Protein AF-A0A7H1MZW7-F1 (afdb_monomer_lite)

Organism: NCBI:txid111831

Secondary structure (DSSP, 8-state):
-HHHHHHHHHHS-HHHHHHHHHHHHHHHHHHHHHH--------HHHHHHHHHHHHHHHHHHHGGGGGHHHHHHTT-HHHHHHHHHHHHHHHHHHHHHHHHHHHHHHHSSSGGGGGGGSHHHHHHHHHSPPS-SS----HHHHHTSHHHHHHHHHHHHHHHHHHHHHHHHHHHHHHHHTT-

Foldseek 3Di:
DLLVVLVVLVPDDPVVVVVLLLVLLQQLLVVLVVPVPDAFAAALLLLLLVLLLLLLVLLVLVLVCLCQVVCNVVSNSSVVVVSSSVSSSNSSNVLSSSLQNLCCQQPVGSPLSVLCSPPVSVVVSNPRHGPDPPGPDPPVSVCRPDPNSVVSSVVSNVSSVVSNVVSVVSVVVVVVPVPD

Sequence (180 aa):
MLEELAYRFLEQGYTVRYLTGSGAVVLGGTVAALVWTEVGRLQRAPYFALSALLLLASAVVESVQLAQPQMAAAGLLWAILLIDMLRLLVFGFLYGVVAMARSQDAYGTRGYAVLAFAPVANLILLFRPSKDDAAAGGAWAVALRGRRGVVCGLLATMAAFLAIEVQRRAGTKCGHTCRR

Radius of gyration: 18.61 Å; chains: 1; bounding box: 38×29×62 Å

Structure (mmCIF, N/CA/C/O backbone):
data_AF-A0A7H1MZW7-F1
#
_entry.id   AF-A0A7H1MZW7-F1
#
loop_
_atom_site.group_PDB
_atom_site.id
_atom_site.type_symbol
_atom_site.label_atom_id
_atom_site.label_alt_id
_atom_site.label_comp_id
_atom_site.label_asym_id
_atom_site.label_entity_id
_atom_site.label_seq_id
_atom_site.pdbx_PDB_ins_code
_atom_site.Cartn_x
_atom_site.Cartn_y
_atom_site.Cartn_z
_atom_site.occupancy
_atom_site.B_iso_or_equiv
_atom_site.auth_seq_id
_atom_site.auth_comp_id
_atom_site.auth_asym_id
_atom_site.auth_atom_id
_atom_site.pdbx_PDB_model_num
ATOM 1 N N . MET A 1 1 ? 21.451 -11.984 -16.992 1.00 86.69 1 MET A N 1
ATOM 2 C CA . MET A 1 1 ? 20.419 -12.883 -16.419 1.00 86.69 1 MET A CA 1
ATOM 3 C C . MET A 1 1 ? 19.296 -12.115 -15.725 1.00 86.69 1 MET A C 1
ATOM 5 O O . MET A 1 1 ? 18.152 -12.344 -16.083 1.00 86.69 1 MET A O 1
ATOM 9 N N . LEU A 1 2 ? 19.582 -11.196 -14.788 1.00 92.50 2 LEU A N 1
ATOM 10 C CA . LEU A 1 2 ? 18.537 -10.395 -14.116 1.00 92.50 2 LEU A CA 1
ATOM 11 C C . LEU A 1 2 ? 17.724 -9.520 -15.079 1.00 92.50 2 LEU A C 1
ATOM 13 O O . LEU A 1 2 ? 16.508 -9.443 -14.959 1.00 92.50 2 LEU A O 1
ATOM 17 N N . GLU A 1 3 ? 18.391 -8.916 -16.062 1.00 93.25 3 GLU A N 1
ATOM 18 C CA . GLU A 1 3 ? 17.730 -8.079 -17.066 1.00 93.25 3 GLU A CA 1
ATOM 19 C C . GLU A 1 3 ? 16.705 -8.865 -17.894 1.00 93.25 3 GLU A C 1
ATOM 21 O O . GLU A 1 3 ? 15.569 -8.437 -18.063 1.00 93.25 3 GLU A O 1
ATOM 26 N N . GLU A 1 4 ? 17.058 -10.072 -18.336 1.00 92.81 4 GLU A N 1
ATOM 27 C CA . GLU A 1 4 ? 16.133 -10.924 -19.085 1.00 92.81 4 GLU A CA 1
ATOM 28 C C . GLU A 1 4 ? 14.947 -11.388 -18.230 1.00 92.81 4 GLU A C 1
ATOM 30 O O . GLU A 1 4 ? 13.822 -11.467 -18.717 1.00 92.81 4 GLU A O 1
ATOM 35 N N . LEU A 1 5 ? 15.167 -11.632 -16.935 1.00 92.81 5 LEU A N 1
ATOM 36 C CA . LEU A 1 5 ? 14.077 -11.904 -15.999 1.00 92.81 5 LEU A CA 1
ATOM 37 C C . LEU A 1 5 ? 13.135 -10.699 -15.875 1.00 92.81 5 LEU A C 1
ATOM 39 O O . LEU A 1 5 ? 11.920 -10.887 -15.837 1.00 92.81 5 LEU A O 1
ATOM 43 N N . ALA A 1 6 ? 13.675 -9.477 -15.865 1.00 92.38 6 ALA A N 1
ATOM 44 C CA . ALA A 1 6 ? 12.874 -8.261 -15.845 1.00 92.38 6 ALA A CA 1
ATOM 45 C C . ALA A 1 6 ? 12.024 -8.123 -17.115 1.00 92.38 6 ALA A C 1
ATOM 47 O O . ALA A 1 6 ? 10.822 -7.890 -17.007 1.00 92.38 6 ALA A O 1
ATOM 48 N N . TYR A 1 7 ? 12.596 -8.364 -18.299 1.00 92.12 7 TYR A N 1
ATOM 49 C CA . TYR A 1 7 ? 11.833 -8.386 -19.553 1.00 92.12 7 TYR A CA 1
ATOM 50 C C . TYR A 1 7 ? 10.726 -9.440 -19.537 1.00 92.12 7 TYR A C 1
ATOM 52 O O . TYR A 1 7 ? 9.571 -9.105 -19.787 1.00 92.12 7 TYR A O 1
ATOM 60 N N . ARG A 1 8 ? 11.033 -10.681 -19.139 1.00 93.19 8 ARG A N 1
ATOM 61 C CA . ARG A 1 8 ? 10.022 -11.747 -19.032 1.00 93.19 8 ARG A CA 1
ATOM 62 C C . ARG A 1 8 ? 8.904 -11.380 -18.066 1.00 93.19 8 ARG A C 1
ATOM 64 O O . ARG A 1 8 ? 7.742 -11.634 -18.358 1.00 93.19 8 ARG A O 1
ATOM 71 N N . PHE A 1 9 ? 9.229 -10.766 -16.928 1.00 90.44 9 PHE A N 1
ATOM 72 C CA . PHE A 1 9 ? 8.224 -10.263 -15.993 1.00 90.44 9 PHE A CA 1
ATOM 73 C C . PHE A 1 9 ? 7.394 -9.130 -16.603 1.00 90.44 9 PHE A C 1
ATOM 75 O O . PHE A 1 9 ? 6.193 -9.022 -16.340 1.00 90.44 9 PHE A O 1
ATOM 82 N N . LEU A 1 10 ? 8.000 -8.278 -17.437 1.00 87.56 10 LEU A N 1
ATOM 83 C CA . LEU A 1 10 ? 7.255 -7.225 -18.106 1.00 87.56 10 LEU A CA 1
ATOM 84 C C . LEU A 1 10 ? 6.355 -7.726 -19.247 1.00 87.56 10 LEU A C 1
ATOM 86 O O . LEU A 1 10 ? 5.326 -7.116 -19.536 1.00 87.56 10 LEU A O 1
ATOM 90 N N . GLU A 1 11 ? 6.710 -8.839 -19.868 1.00 91.19 11 GLU A N 1
ATOM 91 C CA . GLU A 1 11 ? 5.899 -9.487 -20.899 1.00 91.19 11 GLU A CA 1
ATOM 92 C C . GLU A 1 11 ? 4.735 -10.297 -20.318 1.00 91.19 11 GLU A C 1
ATOM 94 O O . GLU A 1 11 ? 3.800 -10.651 -21.038 1.00 91.19 11 GLU A O 1
ATOM 99 N N . GLN A 1 12 ? 4.741 -10.566 -19.008 1.00 92.44 12 GLN A N 1
ATOM 100 C CA . GLN A 1 12 ? 3.635 -11.258 -18.360 1.00 92.44 12 GLN A CA 1
ATOM 101 C C . GLN A 1 12 ? 2.316 -10.491 -18.503 1.00 92.44 12 GLN A C 1
ATOM 103 O O . GLN A 1 12 ? 2.238 -9.260 -18.401 1.00 92.44 12 GLN A O 1
ATOM 108 N N . GLY A 1 13 ? 1.241 -11.262 -18.673 1.00 90.25 13 GLY A N 1
ATOM 109 C CA . GLY A 1 13 ? -0.114 -10.733 -18.701 1.00 90.25 13 GLY A CA 1
ATOM 110 C C . GLY A 1 13 ? -0.467 -9.973 -17.420 1.00 90.25 13 GLY A C 1
ATOM 111 O O . GLY A 1 13 ? 0.056 -10.244 -16.335 1.00 90.25 13 GLY A O 1
ATOM 112 N N . TYR A 1 14 ? -1.411 -9.039 -17.551 1.00 88.25 14 TYR A N 1
ATOM 113 C CA . TYR A 1 14 ? -1.885 -8.182 -16.461 1.00 88.25 14 TYR A CA 1
ATOM 114 C C . TYR A 1 14 ? -2.230 -8.970 -15.187 1.00 88.25 14 TYR A C 1
ATOM 116 O O . TYR A 1 14 ? -1.830 -8.577 -14.095 1.00 88.25 14 TYR A O 1
ATOM 124 N N . THR A 1 15 ? -2.898 -10.119 -15.331 1.00 91.62 15 THR A N 1
ATOM 125 C CA . THR A 1 15 ? -3.303 -10.979 -14.211 1.00 91.62 15 THR A CA 1
ATOM 126 C C . THR A 1 15 ? -2.121 -11.446 -13.365 1.00 91.62 15 THR A C 1
ATOM 128 O O . THR A 1 15 ? -2.183 -11.378 -12.142 1.00 91.62 15 THR A O 1
ATOM 131 N N . VAL A 1 16 ? -1.027 -11.892 -13.987 1.00 91.50 16 VAL A N 1
ATOM 132 C CA . VAL A 1 16 ? 0.132 -12.436 -13.259 1.00 91.50 16 VAL A CA 1
ATOM 133 C C . VAL A 1 16 ? 0.873 -11.327 -12.517 1.00 91.50 16 VAL A C 1
ATOM 135 O O . VAL A 1 16 ? 1.238 -11.498 -11.354 1.00 91.50 16 VAL A O 1
ATOM 138 N N . ARG A 1 17 ? 1.025 -10.159 -13.147 1.00 89.75 17 ARG A N 1
ATOM 139 C CA . ARG A 1 17 ? 1.603 -8.972 -12.504 1.00 89.75 17 ARG A CA 1
ATOM 140 C C . ARG A 1 17 ? 0.748 -8.490 -11.338 1.00 89.75 17 ARG A C 1
ATOM 142 O O . ARG A 1 17 ? 1.280 -8.212 -10.268 1.00 89.75 17 ARG A O 1
ATOM 149 N N . TYR A 1 18 ? -0.572 -8.454 -11.518 1.00 90.94 18 TYR A N 1
ATOM 150 C CA . TYR A 1 18 ? -1.511 -8.094 -10.459 1.00 90.94 18 TYR A CA 1
ATOM 151 C C . TYR A 1 18 ? -1.434 -9.063 -9.270 1.00 90.94 18 TYR A C 1
ATOM 153 O O . TYR A 1 18 ? -1.370 -8.621 -8.122 1.00 90.94 18 TYR A O 1
ATOM 161 N N . LEU A 1 19 ? -1.385 -10.374 -9.532 1.00 94.00 19 LEU A N 1
ATOM 162 C CA . LEU A 1 19 ? -1.256 -11.397 -8.491 1.00 94.00 19 LEU A CA 1
ATOM 163 C C . LEU A 1 19 ? 0.092 -11.321 -7.777 1.00 94.00 19 LEU A C 1
ATOM 165 O O . LEU A 1 19 ? 0.124 -11.366 -6.552 1.00 94.00 19 LEU A O 1
ATOM 169 N N . THR A 1 20 ? 1.188 -11.152 -8.520 1.00 93.69 20 THR A N 1
ATOM 170 C CA . THR A 1 20 ? 2.526 -10.979 -7.939 1.00 93.69 20 THR A CA 1
ATOM 171 C C . THR A 1 20 ? 2.564 -9.745 -7.046 1.00 93.69 20 THR A C 1
ATOM 173 O O . THR A 1 20 ? 3.018 -9.819 -5.906 1.00 93.69 20 THR A O 1
ATOM 176 N N . GLY A 1 21 ? 2.022 -8.623 -7.526 1.00 93.12 21 GLY A N 1
ATOM 177 C CA . GLY A 1 21 ? 2.011 -7.386 -6.761 1.00 93.12 21 GLY A CA 1
ATOM 178 C C . GLY A 1 21 ? 1.141 -7.468 -5.506 1.00 93.12 21 GLY A C 1
ATOM 179 O O . GLY A 1 21 ? 1.574 -7.085 -4.421 1.00 93.12 21 GLY A O 1
ATOM 180 N N . SER A 1 22 ? -0.053 -8.051 -5.625 1.00 92.19 22 SER A N 1
ATOM 181 C CA . SER A 1 22 ? -0.935 -8.301 -4.477 1.00 92.19 22 SER A CA 1
ATOM 182 C C . SER A 1 22 ? -0.289 -9.259 -3.473 1.00 92.19 22 SER A C 1
ATOM 184 O O . SER A 1 22 ? -0.346 -9.023 -2.268 1.00 92.19 22 SER A O 1
ATOM 186 N N . GLY A 1 23 ? 0.384 -10.306 -3.960 1.00 95.31 23 GLY A N 1
ATOM 187 C CA . GLY A 1 23 ? 1.138 -11.249 -3.141 1.00 95.31 23 GLY A CA 1
ATOM 188 C C . GLY A 1 23 ? 2.272 -10.577 -2.371 1.00 95.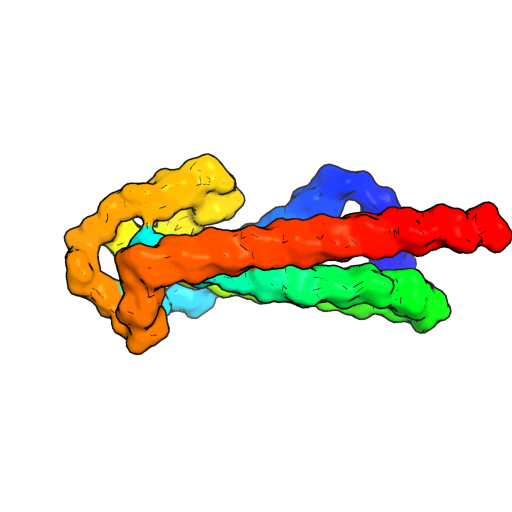31 23 GLY A C 1
ATOM 189 O O . GLY A 1 23 ? 2.416 -10.825 -1.178 1.00 95.31 23 GLY A O 1
ATOM 190 N N . ALA A 1 24 ? 3.021 -9.669 -3.004 1.00 95.88 24 ALA A N 1
ATOM 191 C CA . ALA A 1 24 ? 4.071 -8.894 -2.341 1.00 95.88 24 ALA A CA 1
ATOM 192 C C . ALA A 1 24 ? 3.509 -8.000 -1.221 1.00 95.88 24 ALA A C 1
ATOM 194 O O . ALA A 1 24 ? 4.061 -7.965 -0.123 1.00 95.88 24 ALA A O 1
ATOM 195 N N . VAL A 1 25 ? 2.372 -7.336 -1.451 1.00 96.25 25 VAL A N 1
ATOM 196 C CA . VAL A 1 25 ? 1.698 -6.524 -0.422 1.00 96.25 25 VAL A CA 1
ATOM 197 C C . VAL A 1 25 ? 1.244 -7.385 0.761 1.00 96.25 25 VAL A C 1
ATOM 199 O O . VAL A 1 25 ? 1.490 -7.029 1.915 1.00 96.25 25 VAL A O 1
ATOM 202 N N . VAL A 1 26 ? 0.619 -8.536 0.491 1.00 95.94 26 VAL A N 1
ATOM 203 C CA . VAL A 1 26 ? 0.180 -9.485 1.530 1.00 95.94 26 VAL A CA 1
ATOM 204 C C . VAL A 1 26 ? 1.375 -10.049 2.298 1.00 95.94 26 VAL A C 1
ATOM 206 O O . VAL A 1 26 ? 1.321 -10.160 3.523 1.00 95.94 26 VAL A O 1
ATOM 209 N N . LEU A 1 27 ? 2.476 -10.355 1.610 1.00 97.00 27 LEU A N 1
ATOM 210 C CA . LEU A 1 27 ? 3.707 -10.828 2.235 1.00 97.00 27 LEU A CA 1
ATOM 211 C C . LEU A 1 27 ? 4.306 -9.757 3.151 1.00 97.00 27 LEU A C 1
ATOM 213 O O . LEU A 1 27 ? 4.610 -10.060 4.302 1.00 97.00 27 LEU A O 1
ATOM 217 N N . GLY A 1 28 ? 4.382 -8.501 2.703 1.00 96.56 28 GLY A N 1
ATOM 218 C CA . GLY A 1 28 ? 4.795 -7.378 3.548 1.00 96.56 28 GLY A CA 1
ATOM 219 C C . GLY A 1 28 ? 3.923 -7.255 4.802 1.00 96.56 28 GLY A C 1
ATOM 220 O O . GLY A 1 28 ? 4.436 -7.171 5.918 1.00 96.56 28 GLY A O 1
ATOM 221 N N . GLY A 1 29 ? 2.601 -7.340 4.641 1.00 94.88 29 GLY A N 1
ATOM 222 C CA . GLY A 1 29 ? 1.649 -7.340 5.753 1.00 94.88 29 GLY A CA 1
ATOM 223 C C . GLY A 1 29 ? 1.817 -8.513 6.722 1.00 94.88 29 GLY A C 1
ATOM 224 O O . GLY A 1 29 ? 1.712 -8.343 7.935 1.00 94.88 29 GLY A O 1
ATOM 225 N N . THR A 1 30 ? 2.134 -9.697 6.199 1.00 94.88 30 THR A N 1
ATOM 226 C CA . THR A 1 30 ? 2.418 -10.897 6.999 1.00 94.88 30 THR A CA 1
ATOM 227 C C . THR A 1 30 ? 3.698 -10.717 7.809 1.00 94.88 30 THR A C 1
ATOM 229 O O . THR A 1 30 ? 3.705 -10.980 9.009 1.00 94.88 30 THR A O 1
ATOM 232 N N . VAL A 1 31 ? 4.761 -10.192 7.191 1.00 96.19 31 VAL A N 1
ATOM 233 C CA . VAL A 1 31 ? 6.010 -9.848 7.888 1.00 96.19 31 VAL A CA 1
ATOM 234 C C . VAL A 1 31 ? 5.743 -8.842 9.009 1.00 96.19 31 VAL A C 1
ATOM 236 O O . VAL A 1 31 ? 6.264 -9.009 10.110 1.00 96.19 31 VAL A O 1
ATOM 239 N N . ALA A 1 32 ? 4.877 -7.850 8.780 1.00 94.62 32 ALA A N 1
ATOM 240 C CA . ALA A 1 32 ? 4.465 -6.916 9.826 1.00 94.62 32 ALA A CA 1
ATOM 241 C C . ALA A 1 32 ? 3.818 -7.636 11.013 1.00 94.62 32 ALA A C 1
ATOM 243 O O . ALA A 1 32 ? 4.180 -7.369 12.153 1.00 94.62 32 ALA A O 1
ATOM 244 N N . ALA A 1 33 ? 2.914 -8.581 10.756 1.00 91.81 33 ALA A N 1
ATOM 245 C CA . ALA A 1 33 ? 2.265 -9.371 11.801 1.00 91.81 33 ALA A CA 1
ATOM 246 C C . ALA A 1 33 ? 3.243 -10.223 12.627 1.00 91.81 33 ALA A C 1
ATOM 248 O O . ALA A 1 33 ? 3.020 -10.412 13.822 1.00 91.81 33 ALA A O 1
ATOM 249 N N . LEU A 1 34 ? 4.317 -10.719 12.007 1.00 93.00 34 LEU A N 1
ATOM 250 C CA . LEU A 1 34 ? 5.321 -11.550 12.674 1.00 93.00 34 LEU A CA 1
ATOM 251 C C . LEU A 1 34 ? 6.326 -10.727 13.489 1.00 93.00 34 LEU A C 1
ATOM 253 O O . LEU A 1 34 ? 6.700 -11.130 14.586 1.00 93.00 34 LEU A O 1
ATOM 257 N N . VAL A 1 35 ? 6.772 -9.589 12.955 1.00 94.88 35 VAL A N 1
ATOM 258 C CA . VAL A 1 35 ? 7.858 -8.792 13.548 1.00 94.88 35 VAL A CA 1
ATOM 259 C C . VAL A 1 35 ? 7.326 -7.711 14.491 1.00 94.88 35 VAL A C 1
ATOM 261 O O . VAL A 1 35 ? 7.971 -7.380 15.483 1.00 94.88 35 VAL A O 1
ATOM 264 N N . TRP A 1 36 ? 6.146 -7.152 14.213 1.00 89.62 36 TRP A N 1
ATOM 265 C CA . TRP A 1 36 ? 5.624 -5.996 14.938 1.00 89.62 36 TRP A CA 1
ATOM 266 C C . TRP A 1 36 ? 4.662 -6.407 16.056 1.00 89.62 36 TRP A C 1
ATOM 268 O O . TRP A 1 36 ? 3.436 -6.409 15.916 1.00 89.62 36 TRP A O 1
ATOM 278 N N . THR A 1 37 ? 5.234 -6.751 17.208 1.00 82.12 37 THR A N 1
ATOM 279 C CA . THR A 1 37 ? 4.487 -7.240 18.373 1.00 82.12 37 THR A CA 1
ATOM 280 C C . THR A 1 37 ? 3.973 -6.136 19.297 1.00 82.12 37 THR A C 1
ATOM 282 O O . THR A 1 37 ? 3.165 -6.431 20.177 1.00 82.12 37 THR A O 1
ATOM 285 N N . GLU A 1 38 ? 4.338 -4.873 19.095 1.00 81.19 38 GLU A N 1
ATOM 286 C CA . GLU A 1 38 ? 3.815 -3.739 19.864 1.00 81.19 38 GLU A CA 1
ATOM 287 C C . GLU A 1 38 ? 2.896 -2.881 19.006 1.00 81.19 38 GLU A C 1
ATOM 289 O O . GLU A 1 38 ? 3.306 -1.985 18.269 1.00 81.19 38 GLU A O 1
ATOM 294 N N . VAL A 1 39 ? 1.608 -3.187 19.079 1.00 78.19 39 VAL A N 1
ATOM 295 C CA . VAL A 1 39 ? 0.601 -2.534 18.254 1.00 78.19 39 VAL A CA 1
ATOM 296 C C . VAL A 1 39 ? -0.237 -1.614 19.129 1.00 78.19 39 VAL A C 1
ATOM 298 O O . VAL A 1 39 ? -0.973 -2.075 20.005 1.00 78.19 39 VAL A O 1
ATOM 301 N N . GLY A 1 40 ? -0.116 -0.310 18.872 1.00 82.56 40 GLY A N 1
ATOM 302 C CA . GLY A 1 40 ? -0.958 0.719 19.478 1.00 82.56 40 GLY A CA 1
ATOM 303 C C . GLY A 1 40 ? -2.418 0.628 19.023 1.00 82.56 40 GLY A C 1
ATOM 304 O O . GLY A 1 40 ? -2.796 -0.239 18.238 1.00 82.56 40 GLY A O 1
ATOM 305 N N . ARG A 1 41 ? -3.263 1.540 19.504 1.00 88.50 41 ARG A N 1
ATOM 306 C CA . ARG A 1 41 ? -4.686 1.586 19.136 1.00 88.50 41 ARG A CA 1
ATOM 307 C C . ARG A 1 41 ? -4.941 2.757 18.205 1.00 88.50 41 ARG A C 1
ATOM 309 O O . ARG A 1 41 ? -4.570 3.888 18.515 1.00 88.50 41 ARG A O 1
ATOM 316 N N . LEU A 1 42 ? -5.581 2.489 17.070 1.00 89.06 42 LEU A N 1
ATOM 317 C CA . LEU A 1 42 ? -5.834 3.505 16.056 1.00 89.06 42 LEU A CA 1
ATOM 318 C C . LEU A 1 42 ? -7.325 3.671 15.778 1.00 89.06 42 LEU A C 1
ATOM 320 O O . LEU A 1 42 ? -7.987 2.751 15.304 1.00 89.06 42 LEU A O 1
ATOM 324 N N . GLN A 1 43 ? -7.829 4.883 16.013 1.00 90.06 43 GLN A N 1
ATOM 325 C CA . GLN A 1 43 ? -9.214 5.239 15.714 1.00 90.06 43 GLN A CA 1
ATOM 326 C C . GLN A 1 43 ? -9.481 5.263 14.205 1.00 90.06 43 GLN A C 1
ATOM 328 O O . GLN A 1 43 ? -8.581 5.383 13.373 1.00 90.06 43 GLN A O 1
ATOM 333 N N . ARG A 1 44 ? -10.764 5.244 13.847 1.00 91.81 44 ARG A N 1
ATOM 334 C CA . ARG A 1 44 ? -11.242 5.228 12.460 1.00 91.81 44 ARG A CA 1
ATOM 335 C C . ARG A 1 44 ? -10.689 6.355 11.575 1.00 91.81 44 ARG A C 1
ATOM 337 O O . ARG A 1 44 ? -10.233 6.090 10.467 1.00 91.81 44 ARG A O 1
ATOM 344 N N . ALA A 1 45 ? -10.754 7.605 12.036 1.00 91.31 45 ALA A N 1
ATOM 345 C CA . ALA A 1 45 ? -10.310 8.762 11.253 1.00 91.31 45 ALA A CA 1
ATOM 346 C C . ALA A 1 45 ? -8.794 8.754 10.955 1.00 91.31 45 ALA A C 1
ATOM 348 O O . ALA A 1 45 ? -8.437 8.860 9.780 1.00 91.31 45 ALA A O 1
ATOM 349 N N . PRO A 1 46 ? -7.896 8.568 11.947 1.00 91.81 46 PRO A N 1
ATOM 350 C CA . PRO A 1 46 ? -6.467 8.469 11.667 1.00 91.81 46 PRO A CA 1
ATOM 351 C C . PRO A 1 46 ? -6.104 7.199 10.885 1.00 91.81 46 PRO A C 1
ATOM 353 O O . PRO A 1 46 ? -5.197 7.251 10.060 1.00 91.81 46 PRO A O 1
ATOM 356 N N . TYR A 1 47 ? -6.836 6.091 11.060 1.00 93.56 47 TYR A N 1
ATOM 357 C CA . TYR A 1 47 ? -6.677 4.889 10.232 1.00 93.56 47 TYR A CA 1
ATOM 358 C C . TYR A 1 47 ? -6.931 5.166 8.745 1.00 93.56 47 TYR A C 1
ATOM 360 O O . TYR A 1 47 ? -6.103 4.821 7.899 1.00 93.56 47 TYR A O 1
ATOM 368 N N . PHE A 1 48 ? -8.042 5.833 8.424 1.00 94.88 48 PHE A N 1
ATOM 369 C CA . PHE A 1 48 ? -8.358 6.221 7.050 1.00 94.88 48 PHE A CA 1
ATOM 370 C C . PHE A 1 48 ? -7.311 7.177 6.469 1.00 94.88 48 PHE A C 1
ATOM 372 O O . PHE A 1 48 ? -6.819 6.948 5.366 1.00 94.88 48 PHE A O 1
ATOM 379 N N . ALA A 1 49 ? -6.933 8.209 7.229 1.00 94.38 49 ALA A N 1
ATOM 380 C CA . ALA A 1 49 ? -5.941 9.190 6.802 1.00 94.38 49 ALA A CA 1
ATOM 381 C C . ALA A 1 49 ? -4.583 8.542 6.497 1.00 94.38 49 ALA A C 1
ATOM 383 O O . ALA A 1 49 ? -4.026 8.771 5.429 1.00 94.38 49 ALA A O 1
ATOM 384 N N . LEU A 1 50 ? -4.072 7.693 7.395 1.00 93.94 50 LEU A N 1
ATOM 385 C CA . LEU A 1 50 ? -2.802 6.998 7.182 1.00 93.94 50 LEU A CA 1
ATOM 386 C C . LEU A 1 50 ? -2.860 6.033 6.001 1.00 93.94 50 LEU A C 1
ATOM 388 O O . LEU A 1 50 ? -1.934 6.008 5.201 1.00 93.94 50 LEU A O 1
ATOM 392 N N . SER A 1 51 ? -3.949 5.277 5.857 1.00 94.88 51 SER A N 1
ATOM 393 C CA . SER A 1 51 ? -4.125 4.369 4.717 1.00 94.88 51 SER A CA 1
ATOM 394 C C . SER A 1 51 ? -4.085 5.130 3.387 1.00 94.88 51 SER A C 1
ATOM 396 O O . SER A 1 51 ? -3.419 4.706 2.446 1.00 94.88 51 SER A O 1
ATOM 398 N N . ALA A 1 52 ? -4.740 6.292 3.325 1.00 95.62 52 ALA A N 1
ATOM 399 C CA . ALA A 1 52 ? -4.732 7.154 2.148 1.00 95.62 52 ALA A CA 1
ATOM 400 C C . ALA A 1 52 ? -3.363 7.807 1.891 1.00 95.62 52 ALA A C 1
ATOM 402 O O . ALA A 1 52 ? -2.943 7.923 0.742 1.00 95.62 52 ALA A O 1
ATOM 403 N N . LEU A 1 53 ? -2.643 8.208 2.943 1.00 96.06 53 LEU A N 1
ATOM 404 C CA . LEU A 1 53 ? -1.282 8.737 2.823 1.00 96.06 53 LEU A CA 1
ATOM 405 C C . LEU A 1 53 ? -0.292 7.667 2.350 1.00 96.06 53 LEU A C 1
ATOM 407 O O . LEU A 1 53 ? 0.560 7.966 1.520 1.00 96.06 53 LEU A O 1
ATOM 411 N N . LEU A 1 54 ? -0.423 6.425 2.823 1.00 96.62 54 LEU A N 1
ATOM 412 C CA . LEU A 1 54 ? 0.371 5.294 2.336 1.00 96.62 54 LEU A CA 1
ATOM 413 C C . LEU A 1 54 ? 0.084 5.013 0.858 1.00 96.62 54 LEU A C 1
ATOM 415 O O . LEU A 1 54 ? 1.020 4.802 0.092 1.00 96.62 54 LEU A O 1
ATOM 419 N N . LEU A 1 55 ? -1.185 5.071 0.439 1.00 95.44 55 LEU A N 1
ATOM 420 C CA . LEU A 1 55 ? -1.561 4.951 -0.971 1.00 95.44 55 LEU A CA 1
ATOM 421 C C . LEU A 1 55 ? -0.926 6.063 -1.819 1.00 95.44 55 LEU A C 1
ATOM 423 O O . LEU A 1 55 ? -0.331 5.778 -2.856 1.00 95.44 55 LEU A O 1
ATOM 427 N N . LEU A 1 56 ? -1.011 7.317 -1.366 1.00 96.62 56 LEU A N 1
ATOM 428 C CA . LEU A 1 56 ? -0.401 8.458 -2.048 1.00 96.62 56 LEU A CA 1
ATOM 429 C C . LEU A 1 56 ? 1.118 8.307 -2.154 1.00 96.62 56 LEU A C 1
ATOM 431 O O . LEU A 1 56 ? 1.677 8.469 -3.234 1.00 96.62 56 LEU A O 1
ATOM 435 N N . ALA A 1 57 ? 1.788 7.974 -1.054 1.00 97.00 57 ALA A N 1
ATOM 436 C CA . ALA A 1 57 ? 3.229 7.770 -1.042 1.00 97.00 57 ALA A CA 1
ATOM 437 C C . ALA A 1 57 ? 3.640 6.613 -1.971 1.00 97.00 57 ALA A C 1
ATOM 439 O O . ALA A 1 57 ? 4.600 6.754 -2.725 1.00 97.00 57 ALA A O 1
ATOM 440 N N . SER A 1 58 ? 2.878 5.516 -1.997 1.00 96.31 58 SER A N 1
ATOM 441 C CA . SER A 1 58 ? 3.106 4.408 -2.930 1.00 96.31 58 SER A CA 1
ATOM 442 C C . SER A 1 58 ? 2.956 4.839 -4.393 1.00 96.31 58 SER A C 1
ATOM 444 O O . SER A 1 58 ? 3.798 4.483 -5.219 1.00 96.31 58 SER A O 1
ATOM 446 N N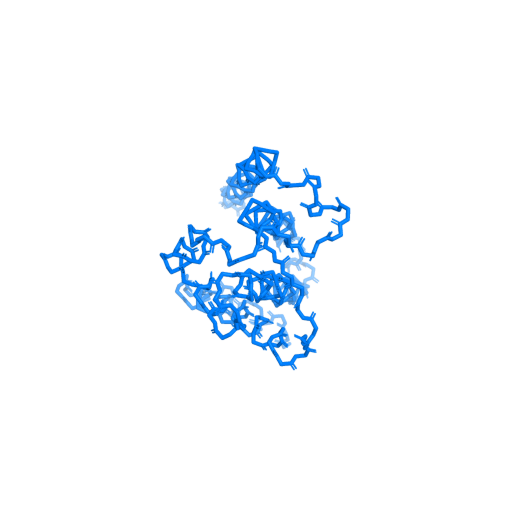 . ALA A 1 59 ? 1.947 5.657 -4.712 1.00 95.19 59 ALA A N 1
ATOM 447 C CA . ALA A 1 59 ? 1.755 6.215 -6.051 1.00 95.19 59 ALA A CA 1
ATOM 448 C C . ALA A 1 59 ? 2.897 7.166 -6.454 1.00 95.19 59 ALA A C 1
ATOM 450 O O . ALA A 1 59 ? 3.325 7.173 -7.606 1.00 95.19 59 ALA A O 1
ATOM 451 N N . VAL A 1 60 ? 3.438 7.947 -5.513 1.00 95.44 60 VAL A N 1
ATOM 452 C CA . VAL A 1 60 ? 4.615 8.793 -5.768 1.00 95.44 60 VAL A CA 1
ATOM 453 C C . VAL A 1 60 ? 5.837 7.933 -6.084 1.00 95.44 60 VAL A C 1
ATOM 455 O O . VAL A 1 60 ? 6.517 8.204 -7.069 1.00 95.44 60 VAL A O 1
ATOM 458 N N . VAL A 1 61 ? 6.101 6.870 -5.321 1.00 95.25 61 VAL A N 1
ATOM 459 C CA . VAL A 1 61 ? 7.218 5.953 -5.617 1.00 95.25 61 VAL A CA 1
ATOM 460 C C . VAL A 1 61 ? 7.007 5.234 -6.956 1.00 95.25 61 VAL A C 1
ATOM 462 O O . VAL A 1 61 ? 7.965 5.029 -7.696 1.00 95.25 61 VAL A O 1
ATOM 465 N N . GLU A 1 62 ? 5.761 4.935 -7.332 1.00 92.88 62 GLU A N 1
ATOM 466 C CA . GLU A 1 62 ? 5.430 4.366 -8.648 1.00 92.88 62 GLU A CA 1
ATOM 467 C C . GLU A 1 62 ? 5.852 5.257 -9.819 1.00 92.88 62 GLU A C 1
ATOM 469 O O . GLU A 1 62 ? 6.103 4.756 -10.911 1.00 92.88 62 GLU A O 1
ATOM 474 N N . SER A 1 63 ? 6.011 6.568 -9.608 1.00 91.69 63 SER A N 1
ATOM 475 C CA . SER A 1 63 ? 6.467 7.477 -10.666 1.00 91.69 63 SER A CA 1
ATOM 476 C C . SER A 1 63 ? 7.858 7.128 -11.208 1.00 91.69 63 SER A C 1
ATOM 478 O O . SER A 1 63 ? 8.163 7.488 -12.343 1.00 91.69 63 SER A O 1
ATOM 480 N N . VAL A 1 64 ? 8.666 6.356 -10.466 1.00 91.44 64 VAL A N 1
ATOM 481 C CA . VAL A 1 64 ? 9.941 5.796 -10.949 1.00 91.44 64 VAL A CA 1
ATOM 482 C C . VAL A 1 64 ? 9.743 4.957 -12.219 1.00 91.44 64 VAL A C 1
ATOM 484 O O . VAL A 1 64 ? 10.630 4.914 -13.069 1.00 91.44 64 VAL A O 1
ATOM 487 N N . GLN A 1 65 ? 8.560 4.367 -12.417 1.00 89.62 65 GLN A N 1
ATOM 488 C CA . GLN A 1 65 ? 8.226 3.610 -13.626 1.00 89.62 65 GLN A CA 1
ATOM 489 C C . GLN A 1 65 ? 8.238 4.474 -14.898 1.00 89.62 65 GLN A C 1
ATOM 491 O O . GLN A 1 65 ? 8.394 3.950 -15.997 1.00 89.62 65 GLN A O 1
ATOM 496 N N . LEU A 1 66 ? 8.145 5.804 -14.786 1.00 91.06 66 LEU A N 1
ATOM 497 C CA . LEU A 1 66 ? 8.284 6.704 -15.936 1.00 91.06 66 LEU A CA 1
ATOM 498 C C . LEU A 1 66 ? 9.700 6.685 -16.537 1.00 91.06 66 LEU A C 1
ATOM 500 O O . LEU A 1 66 ? 9.863 7.056 -17.696 1.00 91.06 66 LEU A O 1
ATOM 504 N N . ALA A 1 67 ? 10.703 6.227 -15.779 1.00 91.69 67 ALA A N 1
ATOM 505 C CA . ALA A 1 67 ? 12.077 6.055 -16.247 1.00 91.69 67 ALA A CA 1
ATOM 506 C C . ALA A 1 67 ? 12.327 4.698 -16.941 1.00 91.69 67 ALA A C 1
ATOM 508 O O . ALA A 1 67 ? 13.466 4.398 -17.305 1.00 91.69 67 ALA A O 1
ATOM 509 N N . GLN A 1 68 ? 11.294 3.858 -17.116 1.00 90.56 68 GLN A N 1
ATOM 510 C CA . GLN A 1 68 ? 11.420 2.531 -17.734 1.00 90.56 68 GLN A CA 1
ATOM 511 C C . GLN A 1 68 ? 12.116 2.541 -19.103 1.00 90.56 68 GLN A C 1
ATOM 513 O O . GLN A 1 68 ? 13.051 1.758 -19.263 1.00 90.56 68 GLN A O 1
ATOM 518 N N . PRO A 1 69 ? 11.746 3.399 -20.078 1.00 90.56 69 PRO A N 1
ATOM 519 C CA . PRO A 1 69 ? 12.397 3.398 -21.390 1.00 90.56 69 PRO A CA 1
ATOM 520 C C . PRO A 1 69 ? 13.900 3.693 -21.311 1.00 90.56 69 PRO A C 1
ATOM 522 O O . PRO A 1 69 ? 14.701 3.049 -21.985 1.00 90.56 69 PRO A O 1
ATOM 525 N N . GLN A 1 70 ? 14.290 4.645 -20.461 1.00 92.25 70 GLN A N 1
ATOM 526 C CA . GLN A 1 70 ? 15.681 5.050 -20.278 1.00 92.25 70 GLN A CA 1
ATOM 527 C C . GLN A 1 70 ? 16.486 3.953 -19.574 1.00 92.25 70 GLN A C 1
ATOM 529 O O . GLN A 1 70 ? 17.609 3.661 -19.977 1.00 92.25 70 GLN A O 1
ATOM 534 N N . MET A 1 71 ? 15.911 3.309 -18.554 1.00 92.19 71 MET A N 1
ATOM 535 C CA . MET A 1 71 ? 16.578 2.217 -17.838 1.00 92.19 71 MET A CA 1
ATOM 536 C C . MET A 1 71 ? 16.669 0.942 -18.675 1.00 92.19 71 MET A C 1
ATOM 538 O O . MET A 1 71 ? 17.681 0.254 -18.600 1.00 92.19 71 MET A O 1
ATOM 542 N N . ALA A 1 72 ? 15.671 0.659 -19.516 1.00 92.50 72 ALA A N 1
ATOM 543 C CA . ALA A 1 72 ? 15.730 -0.427 -20.490 1.00 92.50 72 ALA A CA 1
ATOM 544 C C . ALA A 1 72 ? 16.880 -0.219 -21.489 1.00 92.50 72 ALA A C 1
ATOM 546 O O . ALA A 1 72 ? 17.654 -1.140 -21.736 1.00 92.50 72 ALA A O 1
ATOM 547 N N . ALA A 1 73 ? 17.051 1.007 -22.002 1.00 93.31 73 ALA A N 1
ATOM 548 C CA . ALA A 1 73 ? 18.166 1.349 -22.888 1.00 93.31 73 ALA A CA 1
ATOM 549 C C . ALA A 1 73 ? 19.538 1.235 -22.196 1.00 93.31 73 ALA A C 1
ATOM 551 O O . ALA A 1 73 ? 20.531 0.910 -22.842 1.00 93.31 73 ALA A O 1
ATOM 552 N N . ALA A 1 74 ? 19.592 1.473 -20.884 1.00 94.19 74 ALA A N 1
ATOM 553 C CA . ALA A 1 74 ? 20.800 1.336 -20.075 1.00 94.19 74 ALA A CA 1
ATOM 554 C C . ALA A 1 74 ? 21.070 -0.103 -19.581 1.00 94.19 74 ALA A C 1
ATOM 556 O O . ALA A 1 74 ? 22.084 -0.328 -18.922 1.00 94.19 74 ALA A O 1
ATOM 557 N N . GLY A 1 75 ? 20.184 -1.072 -19.854 1.00 94.19 75 GLY A N 1
ATOM 558 C CA . GLY A 1 75 ? 20.300 -2.443 -19.337 1.00 94.19 75 GLY A CA 1
ATOM 559 C C . GLY A 1 75 ? 20.105 -2.557 -17.816 1.00 94.19 75 GLY A C 1
ATOM 560 O O . GLY A 1 75 ? 20.699 -3.424 -17.171 1.00 94.19 75 GLY A O 1
ATOM 561 N N . LEU A 1 76 ? 19.329 -1.639 -17.232 1.00 95.69 76 LEU A N 1
ATOM 562 C CA . LEU A 1 76 ? 19.057 -1.512 -15.795 1.00 95.69 76 LEU A CA 1
ATOM 563 C C . LEU A 1 76 ? 17.570 -1.705 -15.462 1.00 95.69 76 LEU A C 1
ATOM 565 O O . LEU A 1 76 ? 17.096 -1.257 -14.414 1.00 95.69 76 LEU A O 1
ATOM 569 N N . LEU A 1 77 ? 16.805 -2.371 -16.325 1.00 94.00 77 LEU A N 1
ATOM 570 C CA . LEU A 1 77 ? 15.380 -2.612 -16.109 1.00 94.00 77 LEU A CA 1
ATOM 571 C C . LEU A 1 77 ? 15.118 -3.432 -14.838 1.00 94.00 77 LEU A C 1
ATOM 573 O O . LEU A 1 77 ? 14.143 -3.190 -14.121 1.00 94.00 77 LEU A O 1
ATOM 577 N N . TRP A 1 78 ? 16.021 -4.361 -14.514 1.00 95.00 78 TRP A N 1
ATOM 578 C CA . TRP A 1 78 ? 15.963 -5.138 -13.273 1.00 95.00 78 TRP A CA 1
ATOM 579 C C . TRP A 1 78 ? 15.951 -4.262 -12.009 1.00 95.00 78 TRP A C 1
ATOM 581 O O . TRP A 1 78 ? 15.321 -4.637 -11.019 1.00 95.00 78 TRP A O 1
ATOM 591 N N . ALA A 1 79 ? 16.602 -3.093 -12.032 1.00 95.12 79 ALA A N 1
ATOM 592 C CA . ALA A 1 79 ? 16.659 -2.192 -10.883 1.00 95.12 79 ALA A CA 1
ATOM 593 C C . ALA A 1 79 ? 15.296 -1.534 -10.626 1.00 95.12 79 ALA A C 1
ATOM 595 O O . ALA A 1 79 ? 14.862 -1.445 -9.479 1.00 95.12 79 ALA A O 1
ATOM 596 N N . ILE A 1 80 ? 14.580 -1.148 -11.688 1.00 93.69 80 ILE A N 1
ATOM 597 C CA . ILE A 1 80 ? 13.202 -0.649 -11.578 1.00 93.69 80 ILE A CA 1
ATOM 598 C C . ILE A 1 80 ? 12.285 -1.734 -11.013 1.00 93.69 80 ILE A C 1
ATOM 600 O O . ILE A 1 80 ? 11.496 -1.456 -10.111 1.00 93.69 80 ILE A O 1
ATOM 604 N N . LEU A 1 81 ? 12.397 -2.969 -11.513 1.00 93.88 81 LEU A N 1
ATOM 605 C CA . LEU A 1 81 ? 11.604 -4.087 -11.003 1.00 93.88 81 LEU A CA 1
ATOM 606 C C . LEU A 1 81 ? 11.873 -4.327 -9.511 1.00 93.88 81 LEU A C 1
ATOM 608 O O . LEU A 1 81 ? 10.937 -4.517 -8.737 1.00 93.88 81 LEU A O 1
ATOM 612 N N . LEU A 1 82 ? 13.139 -4.277 -9.093 1.00 94.88 82 LEU A N 1
ATOM 613 C CA . LEU A 1 82 ? 13.510 -4.418 -7.690 1.00 94.88 82 LEU A CA 1
ATOM 614 C C . LEU A 1 82 ? 12.909 -3.300 -6.828 1.00 94.88 82 LEU A C 1
ATOM 616 O O . LEU A 1 82 ? 12.340 -3.589 -5.777 1.00 94.88 82 LEU A O 1
ATOM 620 N N . ILE A 1 83 ? 12.989 -2.042 -7.276 1.00 95.06 83 ILE A N 1
ATOM 621 C CA . ILE A 1 83 ? 12.375 -0.897 -6.585 1.00 95.06 83 ILE A CA 1
ATOM 622 C C . ILE A 1 83 ? 10.864 -1.097 -6.450 1.00 95.06 83 ILE A C 1
ATOM 624 O O . ILE A 1 83 ? 10.309 -0.840 -5.382 1.00 95.06 83 ILE A O 1
ATOM 628 N N . ASP A 1 84 ? 10.199 -1.590 -7.493 1.00 94.25 84 ASP A N 1
ATOM 629 C CA . ASP A 1 84 ? 8.761 -1.846 -7.469 1.00 94.25 84 ASP A CA 1
ATOM 630 C C . ASP A 1 84 ? 8.378 -2.936 -6.462 1.00 94.25 84 ASP A C 1
ATOM 632 O O . ASP A 1 84 ? 7.467 -2.753 -5.654 1.00 94.25 84 ASP A O 1
ATOM 636 N N . MET A 1 85 ? 9.117 -4.047 -6.448 1.00 95.38 85 MET A N 1
ATOM 637 C CA . MET A 1 85 ? 8.888 -5.126 -5.485 1.00 95.38 85 MET A CA 1
ATOM 638 C C . MET A 1 85 ? 9.153 -4.664 -4.049 1.00 95.38 85 MET A C 1
ATOM 640 O O . MET A 1 85 ? 8.355 -4.940 -3.152 1.00 95.38 85 MET A O 1
ATOM 644 N N . LEU A 1 86 ? 10.233 -3.909 -3.825 1.00 96.75 86 LEU A N 1
ATOM 645 C CA . LEU A 1 86 ? 10.544 -3.328 -2.518 1.00 96.75 86 LEU A CA 1
ATOM 646 C C . LEU A 1 86 ? 9.463 -2.348 -2.065 1.00 96.75 86 LEU A C 1
ATOM 648 O O . LEU A 1 86 ? 9.035 -2.409 -0.915 1.00 96.75 86 LEU A O 1
ATOM 652 N N . ARG A 1 87 ? 8.975 -1.488 -2.965 1.00 96.62 87 ARG A N 1
ATOM 653 C CA . ARG A 1 87 ? 7.849 -0.586 -2.704 1.00 96.62 87 ARG A CA 1
ATOM 654 C C . ARG A 1 87 ? 6.646 -1.379 -2.199 1.00 96.62 87 ARG A C 1
ATOM 656 O O . ARG A 1 87 ? 6.132 -1.078 -1.125 1.00 96.62 87 ARG A O 1
ATOM 663 N N . LEU A 1 88 ? 6.217 -2.407 -2.927 1.00 96.44 88 LEU A N 1
ATOM 664 C CA . LEU A 1 88 ? 5.044 -3.206 -2.560 1.00 96.44 88 LEU A CA 1
ATOM 665 C C . LEU A 1 88 ? 5.209 -3.897 -1.199 1.00 96.44 88 LEU A C 1
ATOM 667 O O . LEU A 1 88 ? 4.280 -3.877 -0.392 1.00 96.44 88 LEU A O 1
ATOM 671 N N . LEU A 1 89 ? 6.397 -4.434 -0.910 1.00 97.25 89 LEU A N 1
ATOM 672 C CA . LEU A 1 89 ? 6.713 -5.043 0.385 1.00 97.25 89 LEU A CA 1
ATOM 673 C C . LEU A 1 89 ? 6.674 -4.025 1.528 1.00 97.25 89 LEU A C 1
ATOM 675 O O . LEU A 1 89 ? 6.027 -4.268 2.546 1.00 97.25 89 LEU A O 1
ATOM 679 N N . VAL A 1 90 ? 7.334 -2.876 1.361 1.00 97.69 90 VAL A N 1
ATOM 680 C CA . VAL A 1 90 ? 7.412 -1.824 2.385 1.00 97.69 90 VAL A CA 1
ATOM 681 C C . VAL A 1 90 ? 6.032 -1.233 2.659 1.00 97.69 90 VAL A C 1
ATOM 683 O O . VAL A 1 90 ? 5.622 -1.133 3.815 1.00 97.69 90 VAL A O 1
ATOM 686 N N . PHE A 1 91 ? 5.274 -0.879 1.620 1.00 97.50 91 PHE A N 1
ATOM 687 C CA . PHE A 1 91 ? 3.932 -0.328 1.804 1.00 97.50 91 PHE A CA 1
ATOM 688 C C . PHE A 1 91 ? 2.945 -1.375 2.323 1.00 97.50 91 PHE A C 1
ATOM 690 O O . PHE A 1 91 ? 2.114 -1.037 3.164 1.00 97.50 91 PHE A O 1
ATOM 697 N N . GLY A 1 92 ? 3.068 -2.642 1.915 1.00 97.00 92 GLY A N 1
ATOM 698 C CA . GLY A 1 92 ? 2.301 -3.746 2.492 1.00 97.00 92 GLY A CA 1
ATOM 699 C C . GLY A 1 92 ? 2.592 -3.951 3.978 1.00 97.00 92 GLY A C 1
ATOM 700 O O . GLY A 1 92 ? 1.664 -4.105 4.771 1.00 97.00 92 GLY A O 1
ATOM 701 N N . PHE A 1 93 ? 3.862 -3.861 4.376 1.00 97.38 93 PHE A N 1
ATOM 702 C CA . PHE A 1 93 ? 4.279 -3.912 5.775 1.00 97.38 93 PHE A CA 1
ATOM 703 C C . PHE A 1 93 ? 3.675 -2.767 6.592 1.00 97.38 93 PHE A C 1
ATOM 705 O O . PHE A 1 93 ? 2.992 -3.008 7.588 1.00 97.38 93 PHE A O 1
ATOM 712 N N . LEU A 1 94 ? 3.858 -1.521 6.146 1.00 96.69 94 LEU A N 1
ATOM 713 C CA . LEU A 1 94 ? 3.332 -0.342 6.841 1.00 96.69 94 LEU A CA 1
ATOM 714 C C . LEU A 1 94 ? 1.804 -0.378 6.932 1.00 96.69 94 LEU A C 1
ATOM 716 O O . LEU A 1 94 ? 1.233 -0.079 7.983 1.00 96.69 94 LEU A O 1
ATOM 720 N N . TYR A 1 95 ? 1.139 -0.794 5.855 1.00 96.38 95 TYR A N 1
ATOM 721 C CA . TYR A 1 95 ? -0.307 -0.967 5.841 1.00 96.38 95 TYR A CA 1
ATOM 722 C C . TYR A 1 95 ? -0.758 -2.058 6.819 1.00 96.38 95 TYR A C 1
ATOM 724 O O . TYR A 1 95 ? -1.720 -1.851 7.557 1.00 96.38 95 TYR A O 1
ATOM 732 N N . GLY A 1 96 ? -0.019 -3.169 6.905 1.00 96.12 96 GLY A N 1
ATOM 733 C CA . GLY A 1 96 ? -0.222 -4.221 7.900 1.00 96.12 96 GLY A CA 1
ATOM 734 C C . GLY A 1 96 ? -0.135 -3.702 9.337 1.00 96.12 96 GLY A C 1
ATOM 735 O O . GLY A 1 96 ? -1.037 -3.962 10.131 1.00 96.12 96 GLY A O 1
ATOM 736 N N . VAL A 1 97 ? 0.884 -2.899 9.671 1.00 95.31 97 VAL A N 1
ATOM 737 C CA . VAL A 1 97 ? 1.014 -2.273 11.004 1.00 95.31 97 VAL A CA 1
ATOM 738 C C . VAL A 1 97 ? -0.201 -1.398 11.329 1.00 95.31 97 VAL A C 1
ATOM 740 O O . VAL A 1 97 ? -0.795 -1.514 12.404 1.00 95.31 97 VAL A O 1
ATOM 743 N N . VAL A 1 98 ? -0.617 -0.553 10.383 1.00 94.69 98 VAL A N 1
ATOM 744 C CA . VAL A 1 98 ? -1.772 0.345 10.536 1.00 94.69 98 VAL A CA 1
ATOM 745 C C . VAL A 1 98 ? -3.082 -0.445 10.681 1.00 94.69 98 VAL A C 1
ATOM 747 O O . VAL A 1 98 ? -3.912 -0.122 11.537 1.00 94.69 98 VAL A O 1
ATOM 750 N N . ALA A 1 99 ? -3.254 -1.517 9.905 1.00 95.44 99 ALA A N 1
ATOM 751 C CA . ALA A 1 99 ? -4.394 -2.427 9.986 1.00 95.44 99 ALA A CA 1
ATOM 752 C C . ALA A 1 99 ? -4.453 -3.176 11.322 1.00 95.44 99 ALA A C 1
ATOM 754 O O . ALA A 1 99 ? -5.526 -3.282 11.916 1.00 95.44 99 ALA A O 1
ATOM 755 N N . MET A 1 100 ? -3.314 -3.641 11.841 1.00 95.31 100 MET A N 1
ATOM 756 C CA . MET A 1 100 ? -3.240 -4.259 13.165 1.00 95.31 100 MET A CA 1
ATOM 757 C C . MET A 1 100 ? -3.615 -3.278 14.270 1.00 95.31 100 MET A C 1
ATOM 759 O O . MET A 1 100 ? -4.380 -3.646 15.162 1.00 95.31 100 MET A O 1
ATOM 763 N N . ALA A 1 101 ? -3.147 -2.029 14.198 1.00 92.75 101 ALA A N 1
ATOM 764 C CA . ALA A 1 101 ? -3.483 -1.003 15.186 1.00 92.75 101 ALA A CA 1
ATOM 765 C C . ALA A 1 101 ? -4.975 -0.683 15.211 1.00 92.75 101 ALA A C 1
ATOM 767 O O . ALA A 1 101 ? -5.582 -0.501 16.272 1.00 92.75 101 ALA A O 1
ATOM 768 N N . ARG A 1 102 ? -5.594 -0.685 14.032 1.00 93.25 102 ARG A N 1
ATOM 769 C CA . ARG A 1 102 ? -7.035 -0.528 13.906 1.00 93.25 102 ARG A CA 1
ATOM 770 C C . ARG A 1 102 ? -7.804 -1.761 14.375 1.00 93.25 102 ARG A C 1
ATOM 772 O O . ARG A 1 102 ? -8.820 -1.626 15.051 1.00 93.25 102 ARG A O 1
ATOM 779 N N . SER A 1 103 ? -7.323 -2.958 14.056 1.00 93.69 103 SER A N 1
ATOM 780 C CA . SER A 1 103 ? -7.908 -4.217 14.520 1.00 93.69 103 SER A CA 1
ATOM 781 C C . SER A 1 103 ? -7.895 -4.304 16.048 1.00 93.69 103 SER A C 1
ATOM 783 O O . SER A 1 103 ? -8.901 -4.677 16.654 1.00 93.69 103 SER A O 1
ATOM 785 N N . GLN A 1 104 ? -6.796 -3.886 16.682 1.00 92.38 104 GLN A N 1
ATOM 786 C CA . GLN A 1 104 ? -6.667 -3.849 18.136 1.00 92.38 104 GLN A CA 1
ATOM 787 C C . GLN A 1 104 ? -7.692 -2.901 18.776 1.00 92.38 104 GLN A C 1
ATOM 789 O O . GLN A 1 104 ? -8.289 -3.246 19.789 1.00 92.38 104 GLN A O 1
ATOM 794 N N . ASP A 1 105 ? -7.935 -1.740 18.167 1.00 90.88 105 ASP A N 1
ATOM 795 C CA . ASP A 1 105 ? -8.932 -0.756 18.610 1.00 90.88 105 ASP A CA 1
ATOM 796 C C . ASP A 1 105 ? -10.388 -1.229 18.395 1.00 90.88 105 ASP A C 1
ATOM 798 O O . ASP A 1 105 ? -11.248 -1.059 19.258 1.00 90.88 105 ASP A O 1
ATOM 802 N N . ALA A 1 106 ? -10.668 -1.866 17.255 1.00 91.62 106 ALA A N 1
ATOM 803 C CA . ALA A 1 106 ? -12.011 -2.287 16.852 1.00 91.62 106 ALA A CA 1
ATOM 804 C C . ALA A 1 106 ? -12.473 -3.605 17.504 1.00 91.62 106 ALA A C 1
ATOM 806 O O . ALA A 1 106 ? -13.643 -3.773 17.861 1.00 91.62 106 ALA A O 1
ATOM 807 N N . TYR A 1 107 ? -11.560 -4.568 17.628 1.00 91.44 107 TYR A N 1
ATOM 808 C CA . TYR A 1 107 ? -11.861 -5.937 18.051 1.00 91.44 107 TYR A CA 1
ATOM 809 C C . TYR A 1 107 ? -11.150 -6.335 19.347 1.00 91.44 107 TYR A C 1
ATOM 811 O O . TYR A 1 107 ? -11.582 -7.290 19.993 1.00 91.44 107 TYR A O 1
ATOM 819 N N . GLY A 1 108 ? -10.129 -5.598 19.792 1.00 89.56 108 GLY A N 1
ATOM 820 C CA . GLY A 1 108 ? -9.295 -5.975 20.942 1.00 89.56 108 GLY A CA 1
ATOM 821 C C . GLY A 1 108 ? -8.214 -7.011 20.610 1.00 89.56 108 GLY A C 1
ATOM 822 O O . GLY A 1 108 ? -7.519 -7.478 21.505 1.00 89.56 108 GLY A O 1
ATOM 823 N N . THR A 1 109 ? -8.073 -7.379 19.335 1.00 91.38 109 THR A N 1
ATOM 824 C CA . THR A 1 109 ? -7.081 -8.340 18.837 1.00 91.38 109 THR A CA 1
ATOM 825 C C . THR A 1 109 ? -6.555 -7.894 17.480 1.00 91.38 109 THR A C 1
ATOM 827 O O . THR A 1 109 ? -7.247 -7.192 16.744 1.00 91.38 109 THR A O 1
ATOM 830 N N . ARG A 1 110 ? -5.353 -8.335 17.109 1.00 90.31 110 ARG A N 1
ATOM 831 C CA . ARG A 1 110 ? -4.704 -8.033 15.820 1.00 90.31 110 ARG A CA 1
ATOM 832 C C . ARG A 1 110 ? -5.144 -8.955 14.688 1.00 90.31 110 ARG A C 1
ATOM 834 O O . ARG A 1 110 ? -4.924 -8.623 13.531 1.00 90.31 110 ARG A O 1
ATOM 841 N N . GLY A 1 111 ? -5.776 -10.088 15.005 1.00 89.50 111 GLY A N 1
ATOM 842 C CA . GLY A 1 111 ? -6.110 -11.123 14.019 1.00 89.50 111 GLY A CA 1
ATOM 843 C C . GLY A 1 111 ? -7.042 -10.654 12.895 1.00 89.50 111 GLY A C 1
ATOM 844 O O . GLY A 1 111 ? -6.965 -11.161 11.781 1.00 89.50 111 GLY A O 1
ATOM 845 N N . TYR A 1 112 ? -7.866 -9.632 13.141 1.00 91.69 112 TYR A N 1
ATOM 846 C CA . TYR A 1 112 ? -8.756 -9.064 12.123 1.00 91.69 112 TYR A CA 1
ATOM 847 C C . TYR A 1 112 ? -8.067 -8.048 11.197 1.00 91.69 112 TYR A C 1
ATOM 849 O O . TYR A 1 112 ? -8.720 -7.499 10.311 1.00 91.69 112 TYR A O 1
ATOM 857 N N . ALA A 1 113 ? -6.753 -7.827 11.328 1.00 92.38 113 ALA A N 1
ATOM 858 C CA . ALA A 1 113 ? -5.982 -7.006 10.392 1.00 92.38 113 ALA A CA 1
ATOM 859 C C . ALA A 1 113 ? -6.004 -7.563 8.961 1.00 92.38 113 ALA A C 1
ATOM 861 O O . ALA A 1 113 ? -5.927 -6.794 8.007 1.00 92.38 113 ALA A O 1
ATOM 862 N N . VAL A 1 114 ? -6.187 -8.881 8.805 1.00 92.50 114 VAL A N 1
ATOM 863 C CA . VAL A 1 114 ? -6.336 -9.543 7.497 1.00 92.50 114 VAL A CA 1
ATOM 864 C C . VAL A 1 114 ? -7.486 -8.942 6.679 1.00 92.50 114 VAL A C 1
ATOM 866 O O . VAL A 1 114 ? -7.396 -8.871 5.455 1.00 92.50 114 VAL A O 1
ATOM 869 N N . LEU A 1 115 ? -8.534 -8.429 7.337 1.00 91.69 115 LEU A N 1
ATOM 870 C CA . LEU A 1 115 ? -9.663 -7.785 6.662 1.00 91.69 115 LEU A CA 1
ATOM 871 C C . LEU A 1 115 ? -9.238 -6.557 5.845 1.00 91.69 115 LEU A C 1
ATOM 873 O O . LEU A 1 115 ? -9.902 -6.228 4.869 1.00 91.69 115 LEU A O 1
ATOM 877 N N . ALA A 1 116 ? -8.134 -5.895 6.199 1.00 92.44 116 ALA A N 1
ATOM 878 C CA . ALA A 1 116 ? -7.657 -4.715 5.484 1.00 92.44 116 ALA A CA 1
ATOM 879 C C . ALA A 1 116 ? -7.215 -5.023 4.040 1.00 92.44 116 ALA A C 1
ATOM 881 O O . ALA A 1 116 ? -7.312 -4.160 3.172 1.00 92.44 116 ALA A O 1
ATOM 882 N N . PHE A 1 117 ? -6.776 -6.254 3.751 1.00 91.62 117 PHE A N 1
ATOM 883 C CA . PHE A 1 117 ? -6.281 -6.634 2.420 1.00 91.62 117 PHE A CA 1
ATOM 884 C C . PHE A 1 117 ? -7.396 -6.920 1.407 1.00 91.62 117 PHE A C 1
ATOM 886 O O . PHE A 1 117 ? -7.141 -6.939 0.206 1.00 91.62 117 PHE A O 1
ATOM 893 N N . ALA A 1 118 ? -8.637 -7.108 1.864 1.00 92.06 118 ALA A N 1
ATOM 894 C CA . ALA A 1 118 ? -9.794 -7.260 0.991 1.00 92.06 118 ALA A CA 1
ATOM 895 C C . ALA A 1 118 ? -10.609 -5.954 0.982 1.00 92.06 118 ALA A C 1
ATOM 897 O O . ALA A 1 118 ? -11.095 -5.553 2.037 1.00 92.06 118 ALA A O 1
ATOM 898 N N . PRO A 1 119 ? -10.838 -5.299 -0.175 1.00 86.69 119 PRO A N 1
ATOM 899 C CA . PRO A 1 119 ? -11.464 -3.973 -0.225 1.00 86.69 119 PRO A CA 1
ATOM 900 C C . PRO A 1 119 ? -12.799 -3.872 0.524 1.00 86.69 119 PRO A C 1
ATOM 902 O O . PRO A 1 119 ? -13.013 -2.935 1.288 1.00 86.69 119 PRO A O 1
ATOM 905 N N . VAL A 1 120 ? -13.682 -4.863 0.357 1.00 92.69 120 VAL A N 1
ATOM 906 C CA . VAL A 1 120 ? -14.997 -4.896 1.021 1.00 92.69 120 VAL A CA 1
ATOM 907 C C . VAL A 1 120 ? -14.857 -5.142 2.526 1.00 92.69 120 VAL A C 1
ATOM 909 O O . VAL A 1 120 ? -15.511 -4.480 3.330 1.00 92.69 120 VAL A O 1
ATOM 912 N N . 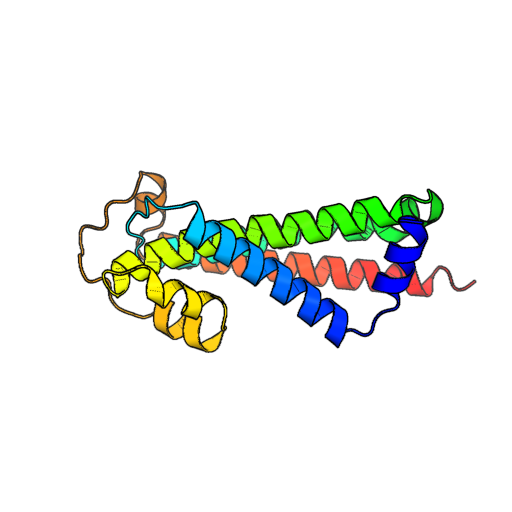ALA A 1 121 ? -13.969 -6.050 2.930 1.00 92.44 121 ALA A N 1
ATOM 913 C CA . ALA A 1 121 ? -13.726 -6.346 4.340 1.00 92.44 121 ALA A CA 1
ATOM 914 C C . ALA A 1 121 ? -13.026 -5.182 5.063 1.00 92.44 121 ALA A C 1
ATOM 916 O O . ALA A 1 121 ? -13.293 -4.922 6.238 1.00 92.44 121 ALA A O 1
ATOM 917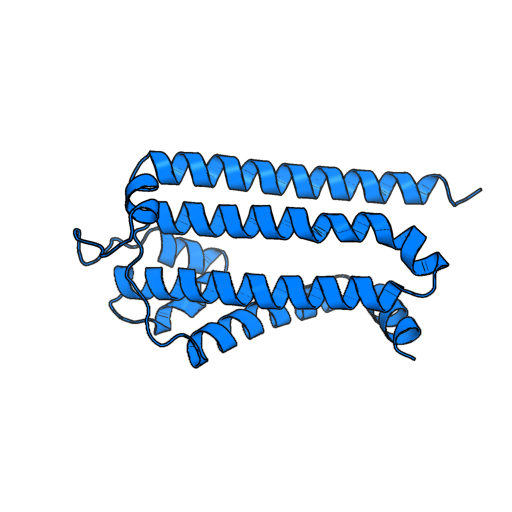 N N . ASN A 1 122 ? -12.205 -4.419 4.343 1.00 93.94 122 ASN A N 1
ATOM 918 C CA . ASN A 1 122 ? -11.563 -3.224 4.856 1.00 93.94 122 ASN A CA 1
ATOM 919 C C . ASN A 1 122 ? -12.596 -2.152 5.231 1.00 93.94 122 ASN A C 1
ATOM 921 O O . ASN A 1 122 ? -12.433 -1.463 6.234 1.00 93.94 122 ASN A O 1
ATOM 925 N N . LEU A 1 123 ? -13.712 -2.051 4.497 1.00 92.44 123 LEU A N 1
ATOM 926 C CA . LEU A 1 123 ? -14.816 -1.174 4.897 1.00 92.44 123 LEU A CA 1
ATOM 927 C C . LEU A 1 123 ? -15.398 -1.611 6.245 1.00 92.44 123 LEU A C 1
ATOM 929 O O . LEU A 1 123 ? -15.607 -0.774 7.119 1.00 92.44 123 LEU A O 1
ATOM 933 N N . ILE A 1 124 ? -15.586 -2.913 6.469 1.00 93.50 124 ILE A N 1
ATOM 934 C CA . ILE A 1 124 ? -16.069 -3.430 7.759 1.00 93.50 124 ILE A CA 1
ATOM 935 C C . ILE A 1 124 ? -15.104 -3.032 8.887 1.00 93.50 124 ILE A C 1
ATOM 937 O O . ILE A 1 124 ? -15.537 -2.516 9.919 1.00 93.50 124 ILE A O 1
ATOM 941 N N . LEU A 1 125 ? -13.795 -3.202 8.676 1.00 91.12 125 LEU A N 1
ATOM 942 C CA . LEU A 1 125 ? -12.760 -2.793 9.632 1.00 91.12 125 LEU A CA 1
ATOM 943 C C . LEU A 1 125 ? -12.754 -1.271 9.864 1.00 91.12 125 LEU A C 1
ATOM 945 O O . LEU A 1 125 ? -12.629 -0.803 10.999 1.00 91.12 125 LEU A O 1
ATOM 949 N N . LEU A 1 126 ? -12.936 -0.484 8.804 1.00 92.38 126 LEU A N 1
ATOM 950 C CA . LEU A 1 126 ? -12.983 0.971 8.856 1.00 92.38 126 LEU A CA 1
ATOM 951 C C . LEU A 1 126 ? -14.198 1.467 9.647 1.00 92.38 126 LEU A C 1
ATOM 953 O O . LEU A 1 126 ? -14.037 2.312 10.522 1.00 92.38 126 LEU A O 1
ATOM 957 N N . PHE A 1 127 ? -15.399 0.963 9.363 1.00 92.94 127 PHE A N 1
ATOM 958 C CA . PHE A 1 127 ? -16.652 1.463 9.938 1.00 92.94 127 PHE A CA 1
ATOM 959 C C . PHE A 1 127 ? -16.972 0.916 11.333 1.00 92.94 127 PHE A C 1
ATOM 961 O O . PHE A 1 127 ? -17.824 1.490 12.011 1.00 92.94 127 PHE A O 1
ATOM 968 N N . ARG A 1 128 ? -16.298 -0.148 11.790 1.00 91.38 128 ARG A N 1
ATOM 969 C CA . ARG A 1 128 ? -16.491 -0.690 13.144 1.00 91.38 128 ARG A CA 1
ATOM 970 C C . ARG A 1 128 ? -16.301 0.416 14.209 1.00 91.38 128 ARG A C 1
ATOM 972 O O . ARG A 1 128 ? -15.375 1.214 14.089 1.00 91.38 128 ARG A O 1
ATOM 979 N N . PRO A 1 129 ? -17.122 0.521 15.260 1.00 87.06 129 PRO A N 1
ATOM 980 C CA . PRO A 1 129 ? -16.834 1.454 16.351 1.00 87.06 129 PRO A CA 1
ATOM 981 C C . PRO A 1 129 ? -15.540 1.059 17.085 1.00 87.06 129 PRO A C 1
ATOM 983 O O . PRO A 1 129 ? -15.131 -0.104 17.049 1.00 87.06 129 PRO A O 1
ATOM 986 N N . SER A 1 130 ? -14.871 2.032 17.707 1.00 86.06 130 SER A N 1
ATOM 987 C CA . SER A 1 130 ? -13.796 1.735 18.664 1.00 86.06 130 SER A CA 1
ATOM 988 C C . SER A 1 130 ? -14.415 1.174 19.945 1.00 86.06 130 SER A C 1
ATOM 990 O O . SER A 1 130 ? -15.534 1.549 20.297 1.00 86.06 130 SER A O 1
ATOM 992 N N . LYS A 1 131 ? -13.712 0.258 20.617 1.00 82.06 131 LYS A N 1
ATOM 993 C CA . LYS A 1 131 ? -14.122 -0.223 21.943 1.00 82.06 131 LYS A CA 1
ATOM 994 C C . LYS A 1 131 ? -13.824 0.787 23.053 1.00 82.06 131 LYS A C 1
ATOM 996 O O . LYS A 1 131 ? -14.554 0.795 24.033 1.00 82.06 131 LYS A O 1
ATOM 1001 N N . ASP A 1 132 ? -12.800 1.626 22.880 1.00 72.94 132 ASP A N 1
ATOM 1002 C CA . ASP A 1 132 ? -12.328 2.560 23.903 1.00 72.94 132 ASP A CA 1
ATOM 1003 C C . ASP A 1 132 ? -12.170 3.973 23.316 1.00 72.94 132 ASP A C 1
ATOM 1005 O O . ASP A 1 132 ? -11.335 4.217 22.443 1.00 72.94 132 ASP A O 1
ATOM 1009 N N . ASP A 1 133 ? -12.922 4.945 23.841 1.00 63.06 133 ASP A N 1
ATOM 1010 C CA . ASP A 1 133 ? -12.857 6.345 23.384 1.00 63.06 133 ASP A CA 1
ATOM 1011 C C . ASP A 1 133 ? -11.473 6.985 23.622 1.00 63.06 133 ASP A C 1
ATOM 1013 O O . ASP A 1 133 ? -11.029 7.869 22.876 1.00 63.06 133 ASP A O 1
ATOM 1017 N N . ALA A 1 134 ? -10.738 6.478 24.615 1.00 59.84 134 ALA A N 1
ATOM 1018 C CA . ALA A 1 134 ? -9.361 6.843 24.919 1.00 59.84 134 ALA A CA 1
ATOM 1019 C C . ALA A 1 134 ? -8.363 5.987 24.119 1.00 59.84 134 ALA A C 1
ATOM 1021 O O . ALA A 1 134 ? -7.564 5.232 24.673 1.00 59.84 134 ALA A O 1
ATOM 1022 N N . ALA A 1 135 ? -8.378 6.097 22.790 1.00 60.00 135 ALA A N 1
ATOM 1023 C CA . ALA A 1 135 ? -7.313 5.497 21.994 1.00 60.00 135 ALA A CA 1
ATOM 1024 C C . ALA A 1 135 ? -5.965 6.150 22.352 1.00 60.00 135 ALA A C 1
ATOM 1026 O O . ALA A 1 135 ? -5.789 7.363 22.189 1.00 60.00 135 ALA A O 1
ATOM 1027 N N . ALA A 1 136 ? -5.015 5.344 22.828 1.00 58.66 136 ALA A N 1
ATOM 1028 C CA . ALA A 1 136 ? -3.632 5.747 23.039 1.00 58.66 136 ALA A CA 1
ATOM 1029 C C . ALA A 1 136 ? -2.9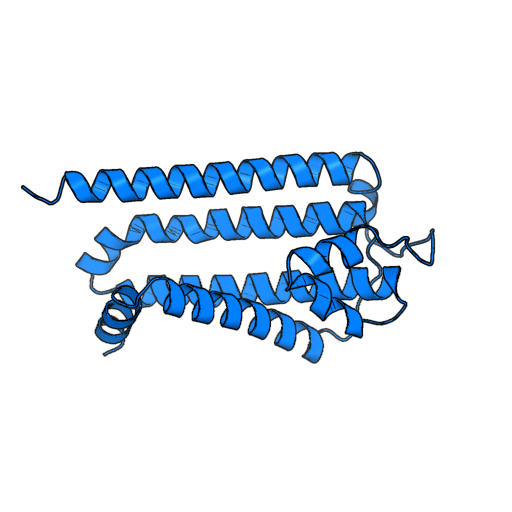71 5.969 21.671 1.00 58.66 136 ALA A C 1
ATOM 1031 O O . ALA A 1 136 ? -2.599 5.020 20.982 1.00 58.66 136 ALA A O 1
ATOM 1032 N N . GLY A 1 137 ? -2.877 7.229 21.252 1.00 60.91 137 GLY A N 1
ATOM 1033 C CA . GLY A 1 137 ? -2.229 7.621 20.006 1.00 60.91 137 GLY A CA 1
ATOM 1034 C C . GLY A 1 137 ? -1.321 8.820 20.237 1.00 60.91 137 GLY A C 1
ATOM 1035 O O . GLY A 1 137 ? -1.665 9.711 21.010 1.00 60.91 137 GLY A O 1
ATOM 1036 N N . GLY A 1 138 ? -0.167 8.841 19.566 1.00 69.44 138 GLY A N 1
ATOM 1037 C CA . GLY A 1 138 ? 0.765 9.971 19.617 1.00 69.44 138 GLY A CA 1
ATOM 1038 C C . GLY A 1 138 ? 0.160 11.270 19.065 1.00 69.44 138 GLY A C 1
ATOM 1039 O O . GLY A 1 138 ? -0.943 11.278 18.514 1.00 69.44 138 GLY A O 1
ATOM 1040 N N . ALA A 1 139 ? 0.897 12.380 19.163 1.00 75.31 139 ALA A N 1
ATOM 1041 C CA . ALA A 1 139 ? 0.427 13.715 18.763 1.00 75.31 139 ALA A CA 1
ATOM 1042 C C . ALA A 1 139 ? -0.150 13.777 17.330 1.00 75.31 139 ALA A C 1
ATOM 1044 O O . ALA A 1 139 ? -1.154 14.446 17.084 1.00 75.31 139 ALA A O 1
ATOM 1045 N N . TRP A 1 140 ? 0.422 13.014 16.392 1.00 75.19 140 TRP A N 1
ATOM 1046 C CA . TRP A 1 140 ? -0.078 12.906 15.016 1.00 75.19 140 TRP A CA 1
ATOM 1047 C C . TRP A 1 140 ? -1.472 12.258 14.938 1.00 75.19 140 TRP A C 1
ATOM 1049 O O . TRP A 1 140 ? -2.318 12.685 14.152 1.00 75.19 140 TRP A O 1
ATOM 1059 N N . ALA A 1 141 ? -1.747 11.256 15.777 1.00 76.25 141 ALA A N 1
ATOM 1060 C CA . ALA A 1 141 ? -3.025 10.553 15.794 1.00 76.25 141 ALA A CA 1
ATOM 1061 C C . ALA A 1 141 ? -4.122 11.464 16.342 1.00 76.25 141 ALA A C 1
ATOM 1063 O O . ALA A 1 141 ? -5.248 11.413 15.856 1.00 76.25 141 ALA A O 1
ATOM 1064 N N . VAL A 1 142 ? -3.776 12.326 17.307 1.00 76.12 142 VAL A N 1
ATOM 1065 C CA . VAL A 1 142 ? -4.646 13.389 17.833 1.00 76.12 142 VAL A CA 1
ATOM 1066 C C . VAL A 1 142 ? -4.956 14.428 16.751 1.00 76.12 142 VAL A C 1
ATOM 1068 O O . VAL A 1 142 ? -6.119 14.791 16.570 1.00 76.12 142 VAL A O 1
ATOM 1071 N N . ALA A 1 143 ? -3.952 14.859 15.980 1.00 81.69 143 ALA A N 1
ATOM 1072 C CA . ALA A 1 143 ? -4.135 15.825 14.894 1.00 81.69 143 ALA A CA 1
ATOM 1073 C C . ALA A 1 143 ? -5.097 15.321 13.799 1.00 81.69 143 ALA A C 1
ATOM 1075 O O . ALA A 1 143 ? -5.862 16.106 13.232 1.00 81.69 143 ALA A O 1
ATOM 1076 N N . LEU A 1 144 ? -5.100 14.007 13.551 1.00 83.44 144 LEU A N 1
ATOM 1077 C CA . LEU A 1 144 ? -5.936 13.332 12.556 1.00 83.44 144 LEU A CA 1
ATOM 1078 C C . LEU A 1 144 ? -7.258 12.773 13.123 1.00 83.44 144 LEU A C 1
ATOM 1080 O O . LEU A 1 144 ? -7.921 11.972 12.462 1.00 83.44 144 LEU A O 1
ATOM 1084 N N . ARG A 1 145 ? -7.697 13.182 14.323 1.00 83.75 145 ARG A N 1
ATOM 1085 C CA . ARG A 1 145 ? -9.006 12.761 14.859 1.00 83.75 145 ARG A CA 1
ATOM 1086 C C . ARG A 1 145 ? -10.181 13.442 14.153 1.00 83.75 145 ARG A C 1
ATOM 1088 O O . ARG A 1 145 ? -10.092 14.566 13.649 1.00 83.75 145 ARG A O 1
ATOM 1095 N N . GLY A 1 146 ? -11.320 12.748 14.160 1.00 86.12 146 GLY A N 1
ATOM 1096 C CA . GLY A 1 146 ? -12.606 13.264 13.692 1.00 86.12 146 GLY A CA 1
ATOM 1097 C C . GLY A 1 146 ? -12.572 13.785 12.252 1.00 86.12 146 GLY A C 1
ATOM 1098 O O . GLY A 1 146 ? -12.029 13.145 11.352 1.00 86.12 146 GLY A O 1
ATOM 1099 N N . ARG A 1 147 ? -13.149 14.974 12.032 1.00 89.75 147 ARG A N 1
ATOM 1100 C CA . ARG A 1 147 ? -13.298 15.586 10.700 1.00 89.75 147 ARG A CA 1
ATOM 1101 C C . ARG A 1 147 ? -11.963 15.837 9.992 1.00 89.75 147 ARG A C 1
ATOM 1103 O O . ARG A 1 147 ? -11.896 15.699 8.776 1.00 89.75 147 ARG A O 1
ATOM 1110 N N . ARG A 1 148 ? -10.904 16.184 10.733 1.00 88.81 148 ARG A N 1
ATOM 1111 C CA . ARG A 1 148 ? -9.583 16.493 10.154 1.00 88.81 148 ARG A CA 1
ATOM 1112 C C . ARG A 1 148 ? -8.971 15.272 9.472 1.00 88.81 148 ARG A C 1
ATOM 1114 O O . ARG A 1 148 ? -8.516 15.384 8.339 1.00 88.81 148 ARG A O 1
ATOM 1121 N N . GLY A 1 149 ? -9.039 14.106 10.120 1.00 88.88 149 GLY A N 1
ATOM 1122 C CA . GLY A 1 149 ? -8.573 12.848 9.531 1.00 88.88 149 GLY A CA 1
ATOM 1123 C C . GLY A 1 149 ? -9.344 12.465 8.273 1.00 88.88 149 GLY A C 1
ATOM 1124 O O . GLY A 1 149 ? -8.741 12.070 7.282 1.00 88.88 149 GLY A O 1
ATOM 1125 N N . VAL A 1 150 ? -10.668 12.651 8.270 1.00 91.12 150 VAL A N 1
ATOM 1126 C CA . VAL A 1 150 ? -11.497 12.356 7.088 1.00 91.12 150 VAL A CA 1
ATOM 1127 C C . VAL A 1 150 ? -11.123 13.255 5.909 1.00 91.12 150 VAL A C 1
ATOM 1129 O O . VAL A 1 150 ? -10.896 12.748 4.814 1.00 91.12 150 VAL A O 1
ATOM 1132 N N . VAL A 1 151 ? -11.006 14.570 6.125 1.00 94.25 151 VAL A N 1
ATOM 1133 C CA . VAL A 1 151 ? -10.61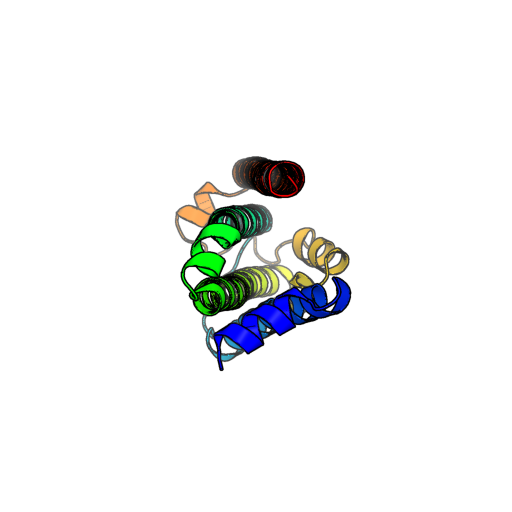0 15.516 5.066 1.00 94.25 151 VAL A CA 1
ATOM 1134 C C . VAL A 1 151 ? -9.209 15.197 4.546 1.00 94.25 151 VAL A C 1
ATOM 1136 O O . VAL A 1 151 ? -9.015 15.118 3.338 1.00 94.25 151 VAL A O 1
ATOM 1139 N N . CYS A 1 152 ? -8.250 14.946 5.442 1.00 93.75 152 CYS A N 1
ATOM 1140 C CA . CYS A 1 152 ? -6.894 14.552 5.063 1.00 93.75 152 CYS A CA 1
ATOM 1141 C C . CYS A 1 152 ? -6.891 13.272 4.215 1.00 93.75 152 CYS A C 1
ATOM 1143 O O . CYS A 1 152 ? -6.278 13.247 3.150 1.00 93.75 152 CYS A O 1
ATOM 1145 N N . GLY A 1 153 ? -7.630 12.240 4.634 1.00 92.00 153 GLY A N 1
ATOM 1146 C CA . GLY A 1 153 ? -7.718 10.987 3.892 1.00 92.00 153 GLY A CA 1
ATOM 1147 C C . GLY A 1 153 ? -8.378 11.141 2.520 1.00 92.00 153 GLY A C 1
ATOM 1148 O O . GLY A 1 153 ? -7.900 10.560 1.548 1.00 92.00 153 GLY A O 1
ATOM 1149 N N . LEU A 1 154 ? -9.425 11.965 2.400 1.00 94.88 154 LEU A N 1
ATOM 1150 C CA . LEU A 1 154 ? -10.065 12.247 1.110 1.00 94.88 154 LEU A CA 1
ATOM 1151 C C . LEU A 1 154 ? -9.105 12.965 0.158 1.00 94.88 154 LEU A C 1
ATOM 1153 O O . LEU A 1 154 ? -8.937 12.522 -0.976 1.00 94.88 154 LEU A O 1
ATOM 1157 N N . LEU A 1 155 ? -8.432 14.018 0.629 1.00 96.56 155 LEU A N 1
ATOM 1158 C CA . LEU A 1 155 ? -7.458 14.761 -0.173 1.00 96.56 155 LEU A CA 1
ATOM 1159 C C . LEU A 1 155 ? -6.293 13.870 -0.615 1.00 96.56 155 LEU A C 1
ATOM 1161 O O . LEU A 1 155 ? -5.927 13.888 -1.788 1.00 96.56 155 LEU A O 1
ATOM 1165 N N . ALA A 1 156 ? -5.751 13.051 0.291 1.00 94.94 156 ALA A N 1
ATOM 1166 C CA . ALA A 1 156 ? -4.669 12.123 -0.030 1.00 94.94 156 ALA A CA 1
ATOM 1167 C C . ALA A 1 156 ? -5.106 11.062 -1.052 1.00 94.94 156 ALA A C 1
ATOM 1169 O O . ALA A 1 156 ? -4.381 10.791 -2.005 1.00 94.94 156 ALA A O 1
ATOM 1170 N N . THR A 1 157 ? -6.319 10.520 -0.908 1.00 93.38 157 THR A N 1
ATOM 1171 C CA . THR A 1 157 ? -6.877 9.548 -1.861 1.00 93.38 157 THR A CA 1
ATOM 1172 C C . THR A 1 157 ? -7.067 10.181 -3.240 1.00 93.38 157 THR A C 1
ATOM 1174 O O . THR A 1 157 ? -6.645 9.609 -4.243 1.00 93.38 157 THR A O 1
ATOM 1177 N N . MET A 1 158 ? -7.648 11.384 -3.308 1.00 96.06 158 MET A N 1
ATOM 1178 C CA . MET A 1 158 ? -7.822 12.113 -4.568 1.00 96.06 158 MET A CA 1
ATOM 1179 C C . MET A 1 158 ? -6.481 12.422 -5.238 1.00 96.06 158 MET A C 1
ATOM 1181 O O . MET A 1 158 ? -6.336 12.211 -6.440 1.00 96.06 158 MET A O 1
ATOM 1185 N N . ALA A 1 159 ? -5.492 12.874 -4.465 1.00 95.94 159 ALA A N 1
ATOM 1186 C CA . ALA A 1 159 ? -4.147 13.132 -4.965 1.00 95.94 159 ALA A CA 1
ATOM 1187 C C . ALA A 1 159 ? -3.483 11.854 -5.500 1.00 95.94 159 ALA A C 1
ATOM 1189 O O . ALA A 1 159 ? -2.840 11.899 -6.546 1.00 95.94 159 ALA A O 1
ATOM 1190 N N . ALA A 1 160 ? -3.680 10.712 -4.834 1.00 95.00 160 ALA A N 1
ATOM 1191 C CA . ALA A 1 160 ? -3.147 9.431 -5.286 1.00 95.00 160 ALA A CA 1
ATOM 1192 C C . ALA A 1 160 ? -3.761 9.012 -6.628 1.00 95.00 160 ALA A C 1
ATOM 1194 O O . ALA A 1 160 ? -3.034 8.681 -7.561 1.00 95.00 160 ALA A O 1
ATOM 1195 N N . PHE A 1 161 ? -5.089 9.097 -6.762 1.00 93.62 161 PHE A N 1
ATOM 1196 C CA . PHE A 1 161 ? -5.769 8.810 -8.028 1.00 93.62 161 PHE A CA 1
ATOM 1197 C C . PHE A 1 161 ? -5.315 9.737 -9.153 1.00 93.62 161 PHE A C 1
ATOM 1199 O O . PHE A 1 161 ? -5.077 9.276 -10.268 1.00 93.62 161 PHE A O 1
ATOM 1206 N N . LEU A 1 162 ? -5.157 11.030 -8.862 1.00 94.75 162 LEU A N 1
ATOM 1207 C CA . LEU A 1 162 ? -4.645 11.987 -9.835 1.00 94.75 162 LEU A CA 1
ATOM 1208 C C . LEU A 1 162 ? -3.217 11.631 -10.268 1.00 94.75 162 LEU A C 1
ATOM 1210 O O . LEU A 1 162 ? -2.931 11.645 -11.461 1.00 94.75 162 LEU A O 1
ATOM 1214 N N . ALA A 1 163 ? -2.338 11.276 -9.327 1.00 92.69 163 ALA A N 1
ATOM 1215 C CA . ALA A 1 163 ? -0.966 10.873 -9.625 1.00 92.69 163 ALA A CA 1
ATOM 1216 C C . ALA A 1 163 ? -0.922 9.632 -10.531 1.00 92.69 163 ALA A C 1
ATOM 1218 O O . ALA A 1 163 ? -0.232 9.646 -11.551 1.00 92.69 163 ALA A O 1
ATOM 1219 N N . ILE A 1 164 ? -1.713 8.603 -10.212 1.00 91.88 164 ILE A N 1
ATOM 1220 C CA . ILE A 1 164 ? -1.816 7.371 -11.009 1.00 91.88 164 ILE A CA 1
ATOM 1221 C C . ILE A 1 164 ? -2.338 7.679 -12.421 1.00 91.88 164 ILE A C 1
ATOM 1223 O O . ILE A 1 164 ? -1.797 7.190 -13.411 1.00 91.88 164 ILE A O 1
ATOM 1227 N N . GLU A 1 165 ? -3.362 8.524 -12.548 1.00 91.56 165 GLU A N 1
ATOM 1228 C CA . GLU A 1 165 ? -3.929 8.885 -13.852 1.00 91.56 165 GLU A CA 1
ATOM 1229 C C . GLU A 1 165 ? -2.949 9.712 -14.700 1.00 91.56 165 GLU A C 1
ATOM 1231 O O . GLU A 1 165 ? -2.816 9.486 -15.906 1.00 91.56 165 GLU A O 1
ATOM 1236 N N . VAL A 1 166 ? -2.208 10.637 -14.083 1.00 91.19 166 VAL A N 1
ATOM 1237 C CA . VAL A 1 166 ? -1.142 11.393 -14.759 1.00 91.19 166 VAL A CA 1
ATOM 1238 C C . VAL A 1 166 ? -0.059 10.448 -15.281 1.00 91.19 166 VAL A C 1
ATOM 1240 O O . VAL A 1 166 ? 0.332 10.558 -16.445 1.00 91.19 166 VAL A O 1
ATOM 1243 N N . GLN A 1 167 ? 0.380 9.484 -14.469 1.00 89.00 167 GLN A N 1
ATOM 1244 C CA . GLN A 1 167 ? 1.363 8.474 -14.872 1.00 89.00 167 GLN A CA 1
ATOM 1245 C C . GLN A 1 167 ? 0.847 7.615 -16.029 1.00 89.00 167 GLN A C 1
ATOM 1247 O O . GLN A 1 167 ? 1.551 7.417 -17.021 1.00 89.00 167 GLN A O 1
ATOM 1252 N N . ARG A 1 168 ? -0.414 7.174 -15.959 1.00 87.38 168 ARG A N 1
ATOM 1253 C CA . ARG A 1 168 ? -1.059 6.387 -17.015 1.00 87.38 168 ARG A CA 1
ATOM 1254 C C . ARG A 1 168 ? -1.070 7.128 -18.352 1.00 87.38 168 ARG A C 1
ATOM 1256 O O . ARG A 1 168 ? -0.761 6.538 -19.385 1.00 87.38 168 ARG A O 1
ATOM 1263 N N . ARG A 1 169 ? -1.381 8.428 -18.337 1.00 88.12 169 ARG A N 1
ATOM 1264 C CA . ARG A 1 169 ? -1.371 9.284 -19.537 1.00 88.12 169 ARG A CA 1
ATOM 1265 C C . ARG A 1 169 ? 0.035 9.575 -20.054 1.00 88.12 169 ARG A C 1
ATOM 1267 O O . ARG A 1 169 ? 0.222 9.703 -21.262 1.00 88.12 169 ARG A O 1
ATOM 1274 N N . ALA A 1 170 ? 1.019 9.707 -19.169 1.00 84.69 170 ALA A N 1
ATOM 1275 C CA . ALA A 1 170 ? 2.413 9.881 -19.570 1.00 84.69 170 ALA A CA 1
ATOM 1276 C C . ALA A 1 170 ? 2.952 8.618 -20.268 1.00 84.69 170 ALA A C 1
ATOM 1278 O O . ALA A 1 170 ? 3.605 8.721 -21.308 1.00 84.69 170 ALA A O 1
ATOM 1279 N N . GLY A 1 171 ? 2.596 7.435 -19.757 1.00 76.50 171 GLY A N 1
ATOM 1280 C CA . GLY A 1 171 ? 2.960 6.150 -20.353 1.00 76.50 171 GLY A CA 1
ATOM 1281 C C . GLY A 1 171 ? 2.370 5.931 -21.751 1.00 76.50 171 GLY A C 1
ATOM 1282 O O . GLY A 1 171 ? 3.076 5.481 -22.651 1.00 76.50 171 GLY A O 1
ATOM 1283 N N . THR A 1 172 ? 1.106 6.307 -21.987 1.00 71.88 172 THR A N 1
ATOM 1284 C CA . THR A 1 172 ? 0.473 6.137 -23.312 1.00 71.88 172 THR A CA 1
ATOM 1285 C C . THR A 1 172 ? 1.044 7.069 -24.378 1.00 71.88 172 THR A C 1
ATOM 1287 O O . THR A 1 172 ? 1.156 6.673 -25.539 1.00 71.88 172 THR A O 1
ATOM 1290 N N . LYS A 1 173 ? 1.456 8.289 -24.010 1.00 66.25 173 LYS A N 1
ATOM 1291 C CA . LYS A 1 173 ? 2.042 9.246 -24.962 1.00 66.25 173 LYS A CA 1
ATOM 1292 C C . LYS A 1 173 ? 3.399 8.794 -25.510 1.00 66.25 173 LYS A C 1
ATOM 1294 O O . LYS A 1 173 ? 3.661 9.033 -26.682 1.00 66.25 173 LYS A O 1
ATOM 1299 N N . CYS A 1 174 ? 4.224 8.098 -24.724 1.00 56.00 174 CYS A N 1
ATOM 1300 C CA . CYS A 1 174 ? 5.515 7.588 -25.210 1.00 56.00 174 CYS A CA 1
ATOM 1301 C C . CYS A 1 174 ? 5.373 6.432 -26.220 1.00 56.00 174 CYS A C 1
ATOM 1303 O O . CYS A 1 174 ? 6.214 6.287 -27.104 1.00 56.00 174 CYS A O 1
ATOM 1305 N N . GLY A 1 175 ? 4.296 5.642 -26.146 1.00 53.00 175 GLY A N 1
ATOM 1306 C CA . GLY A 1 175 ? 4.069 4.514 -27.060 1.00 53.00 175 GLY A CA 1
ATOM 1307 C C . GLY A 1 175 ? 3.749 4.915 -28.507 1.00 53.00 175 GLY A C 1
ATOM 1308 O O . GLY A 1 175 ? 3.996 4.138 -29.426 1.00 53.00 175 GLY A O 1
ATOM 1309 N N . HIS A 1 176 ? 3.230 6.127 -28.732 1.00 50.41 176 HIS A N 1
ATOM 1310 C CA . HIS A 1 176 ? 2.882 6.599 -30.077 1.00 50.41 176 HIS A CA 1
ATOM 1311 C C . HIS A 1 176 ? 4.051 7.250 -30.827 1.00 50.41 176 HIS A C 1
ATOM 1313 O O . HIS A 1 176 ? 4.051 7.243 -32.057 1.00 50.41 176 HIS A O 1
ATOM 1319 N N . THR A 1 177 ? 5.052 7.778 -30.123 1.00 51.16 177 THR A N 1
ATOM 1320 C CA . THR A 1 177 ? 6.171 8.507 -30.745 1.00 51.16 177 THR A CA 1
ATOM 1321 C C . THR A 1 177 ? 7.352 7.608 -31.122 1.00 51.16 177 THR A C 1
ATOM 1323 O O . THR A 1 177 ? 8.068 7.944 -32.054 1.00 51.16 177 THR A O 1
ATOM 1326 N N . CYS A 1 178 ? 7.526 6.446 -30.480 1.00 48.03 178 CYS A N 1
ATOM 1327 C CA . CYS A 1 178 ? 8.596 5.481 -30.801 1.00 48.03 178 CYS A CA 1
ATOM 1328 C C . CYS A 1 178 ? 8.257 4.501 -31.944 1.00 48.03 178 CYS A C 1
ATOM 1330 O O . CYS A 1 178 ? 8.978 3.529 -32.150 1.00 48.03 178 CYS A O 1
ATOM 1332 N N . ARG A 1 179 ? 7.153 4.711 -32.675 1.00 44.16 179 ARG A N 1
ATOM 1333 C CA . ARG A 1 179 ? 6.728 3.849 -33.798 1.00 44.16 179 ARG A CA 1
ATOM 1334 C C . ARG A 1 179 ? 7.015 4.451 -35.182 1.00 44.16 179 ARG A C 1
ATOM 1336 O O . ARG A 1 179 ? 6.340 4.087 -36.144 1.00 44.16 179 ARG A O 1
ATOM 1343 N N . ARG A 1 180 ? 7.966 5.384 -35.275 1.00 38.59 180 ARG A N 1
ATOM 1344 C CA . ARG A 1 180 ? 8.470 5.951 -36.533 1.00 38.59 180 ARG A CA 1
ATOM 1345 C C . ARG A 1 180 ? 9.970 5.773 -36.638 1.00 38.59 180 ARG A C 1
ATOM 1347 O O . ARG A 1 180 ? 10.631 5.950 -35.594 1.00 38.59 180 ARG A O 1
#

pLDDT: mean 88.85, std 11.01, range [38.59, 97.69]